Protein AF-A0A517DWL0-F1 (afdb_monomer_lite)

Sequence (67 aa):
MEITALSREIETYITAEPRFFADVLRKFKTNPYRNILLAWAIIREKNILQRNEEGHYLINGIDAVKD

Secondary structure (DSSP, 8-state):
--HHHHHHHHHHHHHHS-B-HHHHHHHTTTS-HHHHHHHHHHHHHHS-EEE-TT--EEETTSSS---

Organism: NCBI:txid2377

Radius of gyration: 11.84 Å; chains: 1; bounding box: 33×18×30 Å

Foldseek 3Di:
DDLCVLLVVLVVVCAVDFAAVVVVCVVPVVDDPVSSVSSVVVLVVVFVFDADPVGTTDTPDPPPPDD

pLDDT: mean 87.73, std 15.69, range [38.72, 98.25]

Structure (mmCIF, N/CA/C/O backbone):
data_AF-A0A517DWL0-F1
#
_entry.id   AF-A0A517DWL0-F1
#
loop_
_atom_site.group_PDB
_atom_site.id
_atom_site.type_symbol
_atom_site.label_atom_id
_atom_site.label_alt_id
_atom_site.label_comp_id
_atom_site.label_asym_id
_atom_site.label_entity_id
_atom_site.label_seq_id
_atom_site.pdbx_PDB_ins_code
_atom_site.Cartn_x
_atom_site.Cartn_y
_atom_site.Cartn_z
_atom_site.occupancy
_atom_site.B_iso_or_equiv
_atom_site.auth_seq_id
_atom_site.auth_comp_id
_atom_site.auth_asym_id
_atom_site.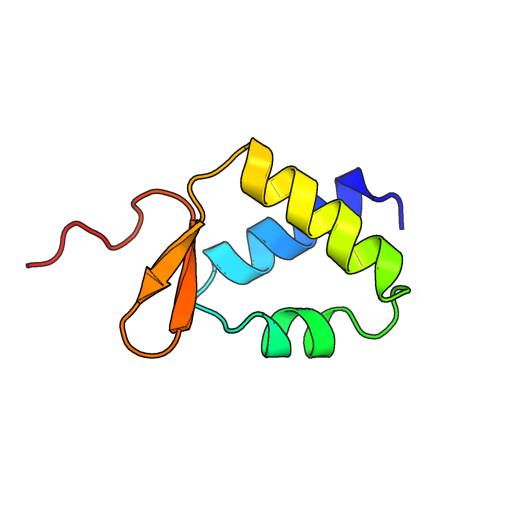auth_atom_id
_atom_site.pdbx_PDB_model_num
ATOM 1 N N . MET A 1 1 ? -10.479 -3.471 12.015 1.00 79.38 1 MET A N 1
ATOM 2 C CA . MET A 1 1 ? -9.108 -3.992 12.176 1.00 79.38 1 MET A CA 1
ATOM 3 C C . MET A 1 1 ? -8.232 -2.875 12.708 1.00 79.38 1 MET A C 1
ATOM 5 O O . MET A 1 1 ? -8.424 -1.740 12.281 1.00 79.38 1 MET A O 1
ATOM 9 N N . GLU A 1 2 ? -7.315 -3.178 13.625 1.00 93.44 2 GLU A N 1
ATOM 10 C CA . GLU A 1 2 ? -6.304 -2.21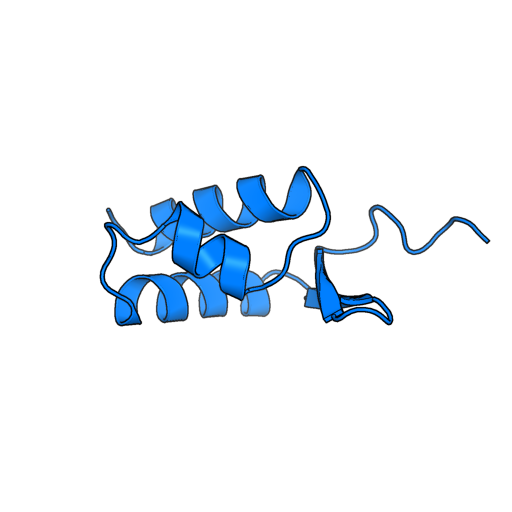9 14.087 1.00 93.44 2 GLU A CA 1
ATOM 11 C C . GLU A 1 2 ? -5.411 -1.754 12.927 1.00 93.44 2 GLU A C 1
ATOM 13 O O . GLU A 1 2 ? -5.078 -2.547 12.043 1.00 93.44 2 GLU A O 1
ATOM 18 N N . ILE A 1 3 ? -4.991 -0.483 12.930 1.00 95.88 3 ILE A N 1
ATOM 19 C CA . ILE A 1 3 ? -4.217 0.119 11.825 1.00 95.88 3 ILE A CA 1
ATOM 20 C C . ILE A 1 3 ? -2.907 -0.638 11.577 1.00 95.88 3 ILE A C 1
ATOM 22 O O . ILE A 1 3 ? -2.528 -0.880 10.432 1.00 95.88 3 ILE A O 1
ATOM 26 N N . THR A 1 4 ? -2.231 -1.070 12.643 1.00 95.25 4 THR A N 1
ATOM 27 C CA . THR A 1 4 ? -0.983 -1.834 12.537 1.00 95.25 4 THR A CA 1
ATOM 28 C C . THR A 1 4 ? -1.198 -3.193 11.870 1.00 95.25 4 THR A C 1
ATOM 30 O O . THR A 1 4 ? -0.384 -3.588 11.035 1.00 95.25 4 THR A O 1
ATOM 33 N N . ALA A 1 5 ? -2.293 -3.890 12.191 1.00 96.50 5 ALA A N 1
ATOM 34 C CA . ALA A 1 5 ? -2.636 -5.164 11.560 1.00 96.50 5 ALA A CA 1
ATOM 35 C C . ALA A 1 5 ? -2.981 -4.966 10.078 1.00 96.50 5 ALA A C 1
ATOM 37 O O . ALA A 1 5 ? -2.432 -5.664 9.229 1.00 96.50 5 ALA A O 1
ATOM 38 N N . LEU A 1 6 ? -3.765 -3.929 9.763 1.00 97.31 6 LEU A N 1
ATOM 39 C CA . LEU A 1 6 ? -4.085 -3.567 8.382 1.00 97.31 6 LEU A CA 1
ATOM 40 C C . LEU A 1 6 ? -2.822 -3.233 7.572 1.00 97.31 6 LEU A C 1
ATOM 42 O O . LEU A 1 6 ? -2.724 -3.628 6.415 1.00 97.31 6 LEU A O 1
ATOM 46 N N . SER A 1 7 ? -1.826 -2.571 8.175 1.00 96.69 7 SER A N 1
ATOM 47 C CA . SER A 1 7 ? -0.556 -2.285 7.488 1.00 96.69 7 SER A CA 1
ATOM 48 C C . SER A 1 7 ? 0.191 -3.559 7.091 1.00 96.69 7 SER A C 1
ATOM 50 O O . SER A 1 7 ? 0.673 -3.640 5.969 1.00 96.69 7 SER A O 1
ATOM 52 N N . ARG A 1 8 ? 0.214 -4.581 7.960 1.00 95.50 8 ARG A N 1
ATOM 53 C CA . ARG A 1 8 ? 0.883 -5.864 7.683 1.00 95.50 8 ARG A CA 1
ATOM 54 C C . ARG A 1 8 ? 0.174 -6.645 6.583 1.00 95.50 8 ARG A C 1
ATOM 56 O O . ARG A 1 8 ? 0.828 -7.266 5.749 1.00 95.50 8 ARG A O 1
ATOM 63 N N . GLU A 1 9 ? -1.157 -6.613 6.569 1.00 96.75 9 GLU A N 1
ATOM 64 C CA . GLU A 1 9 ? -1.933 -7.268 5.513 1.00 96.75 9 GLU A CA 1
ATOM 65 C C . GLU A 1 9 ? -1.744 -6.584 4.158 1.00 96.75 9 GLU A C 1
ATOM 67 O O . GLU A 1 9 ? -1.562 -7.264 3.148 1.00 96.75 9 GLU A O 1
ATOM 72 N N . ILE A 1 10 ? -1.753 -5.248 4.129 1.00 95.69 10 ILE A N 1
ATOM 73 C CA . ILE A 1 10 ? -1.493 -4.490 2.904 1.00 95.69 10 ILE A CA 1
ATOM 74 C C . ILE A 1 10 ? -0.064 -4.739 2.413 1.00 95.69 10 ILE A C 1
ATOM 76 O O . ILE A 1 10 ? 0.118 -4.988 1.227 1.00 95.69 10 ILE A O 1
ATOM 80 N N . GLU A 1 11 ? 0.924 -4.703 3.309 1.00 94.12 11 GLU A N 1
ATOM 81 C CA . GLU A 1 11 ? 2.327 -5.004 3.004 1.00 94.12 11 GLU A CA 1
ATOM 82 C C . GLU A 1 11 ? 2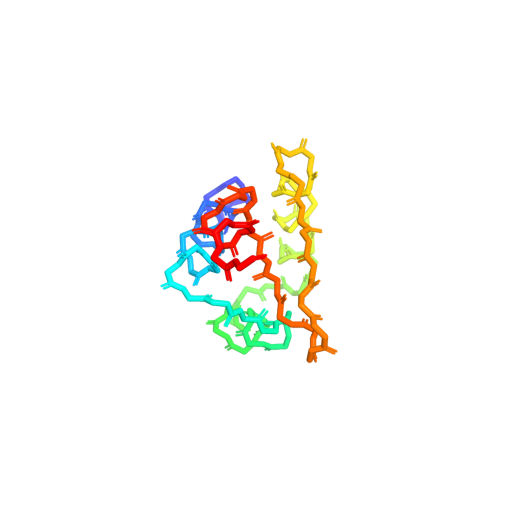.462 -6.398 2.380 1.00 94.12 11 GLU A C 1
ATOM 84 O O . GLU A 1 11 ? 2.939 -6.517 1.257 1.00 94.12 11 GLU A O 1
ATOM 89 N N . THR A 1 12 ? 1.907 -7.430 3.024 1.00 94.31 12 THR A N 1
ATOM 90 C CA . THR A 1 12 ? 1.886 -8.805 2.486 1.00 94.31 12 THR A CA 1
ATOM 91 C C . THR A 1 12 ? 1.252 -8.860 1.094 1.00 94.31 12 THR A C 1
ATOM 93 O O . THR A 1 12 ? 1.761 -9.529 0.196 1.00 94.31 12 THR A O 1
ATOM 96 N N . TYR A 1 13 ? 0.143 -8.142 0.895 1.00 94.50 13 TYR A N 1
ATOM 97 C CA . TYR A 1 13 ? -0.581 -8.123 -0.373 1.00 94.50 13 TYR A CA 1
ATOM 98 C C . TYR A 1 13 ? 0.220 -7.492 -1.519 1.00 94.50 13 TYR A C 1
ATOM 100 O O . TYR A 1 13 ? 0.147 -7.991 -2.640 1.00 94.50 13 TYR A O 1
ATOM 108 N N . ILE A 1 14 ? 0.967 -6.417 -1.254 1.00 92.25 14 ILE A N 1
ATOM 109 C CA . ILE A 1 14 ? 1.771 -5.731 -2.279 1.00 92.25 14 ILE A CA 1
ATOM 110 C C . ILE A 1 14 ? 3.186 -6.308 -2.430 1.00 92.25 14 ILE A C 1
ATOM 112 O O . ILE A 1 14 ? 3.839 -6.034 -3.427 1.00 92.25 14 ILE A O 1
ATOM 116 N N . THR A 1 15 ? 3.665 -7.113 -1.477 1.00 90.62 15 THR A N 1
ATOM 117 C CA . THR A 1 15 ? 4.904 -7.897 -1.628 1.00 90.62 15 THR A CA 1
ATOM 118 C C . THR A 1 15 ? 4.693 -9.150 -2.478 1.00 90.62 15 THR A C 1
ATOM 120 O O . THR A 1 15 ? 5.629 -9.603 -3.126 1.00 90.62 15 THR A O 1
ATOM 123 N N . ALA A 1 16 ? 3.483 -9.720 -2.493 1.00 91.06 16 ALA A N 1
ATOM 124 C CA . ALA A 1 16 ? 3.194 -10.929 -3.266 1.00 91.06 16 ALA A CA 1
ATOM 125 C C . ALA A 1 16 ? 3.317 -10.714 -4.786 1.00 91.06 16 ALA A C 1
ATOM 127 O O . ALA A 1 16 ? 3.751 -11.614 -5.498 1.00 91.06 16 ALA A O 1
ATOM 128 N N . GLU A 1 17 ? 2.935 -9.534 -5.273 1.00 89.31 17 GLU A N 1
ATOM 129 C CA . GLU A 1 17 ? 3.148 -9.089 -6.651 1.00 89.31 17 GLU A CA 1
ATOM 130 C C . GLU A 1 17 ? 3.052 -7.554 -6.726 1.00 89.31 17 GLU A C 1
ATOM 132 O O . GLU A 1 17 ? 2.380 -6.958 -5.878 1.00 89.31 17 GLU A O 1
ATOM 137 N N . PRO A 1 18 ? 3.655 -6.897 -7.735 1.00 89.69 18 PRO A N 1
ATOM 138 C CA . PRO A 1 18 ? 3.504 -5.458 -7.935 1.00 89.69 18 PRO A CA 1
ATOM 139 C C . PRO A 1 18 ? 2.031 -5.062 -8.130 1.00 89.69 18 PRO A C 1
ATOM 141 O O . PRO A 1 18 ? 1.306 -5.655 -8.930 1.00 89.69 18 PRO A O 1
ATOM 144 N N . ARG A 1 19 ? 1.563 -4.039 -7.404 1.00 92.81 19 ARG A N 1
ATOM 145 C CA . ARG A 1 19 ? 0.149 -3.604 -7.410 1.00 92.81 19 ARG A CA 1
ATOM 146 C C . ARG A 1 19 ? -0.007 -2.103 -7.552 1.00 92.81 19 ARG A C 1
ATOM 148 O O . ARG A 1 19 ? 0.796 -1.335 -7.021 1.00 92.81 19 ARG A O 1
ATOM 155 N N . PHE A 1 20 ? -1.122 -1.663 -8.129 1.00 94.94 20 PHE A N 1
ATOM 156 C CA . PHE A 1 20 ? -1.548 -0.275 -7.983 1.00 94.94 20 PHE A CA 1
ATOM 157 C C . PHE A 1 20 ? -2.113 -0.021 -6.588 1.00 94.94 20 PHE A C 1
ATOM 159 O O . PHE A 1 20 ? -2.723 -0.892 -5.965 1.00 94.94 20 PHE A O 1
ATOM 166 N N . PHE A 1 21 ? -2.050 1.232 -6.130 1.00 95.75 21 PHE A N 1
ATOM 167 C CA . PHE A 1 21 ? -2.790 1.616 -4.923 1.00 95.75 21 PHE A CA 1
ATOM 168 C C . PHE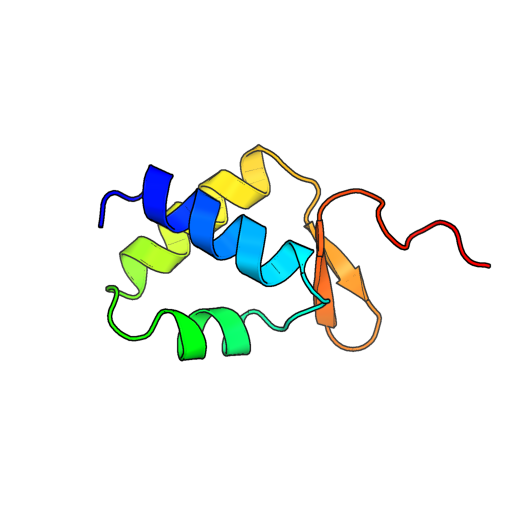 A 1 21 ? -4.305 1.426 -5.100 1.00 95.75 21 PHE A C 1
ATOM 170 O O . PHE A 1 21 ? -5.000 1.074 -4.152 1.00 95.75 21 PHE A O 1
ATOM 177 N N . ALA A 1 22 ? -4.826 1.572 -6.323 1.00 96.75 22 ALA A N 1
ATOM 178 C CA . ALA A 1 22 ? -6.227 1.282 -6.621 1.00 96.75 22 ALA A CA 1
ATOM 179 C C . ALA A 1 22 ? -6.609 -0.180 -6.311 1.00 96.75 22 ALA A C 1
ATOM 181 O O . ALA A 1 22 ? -7.721 -0.436 -5.843 1.00 96.75 22 ALA A O 1
ATOM 182 N N . ASP A 1 23 ? -5.691 -1.131 -6.502 1.00 97.38 23 ASP A N 1
ATOM 183 C CA . ASP A 1 23 ? -5.928 -2.538 -6.166 1.00 97.38 23 ASP A CA 1
ATOM 184 C C . ASP A 1 23 ? -5.958 -2.755 -4.655 1.00 97.38 23 ASP A C 1
ATOM 186 O O . ASP A 1 23 ? -6.776 -3.534 -4.166 1.00 97.38 23 ASP A O 1
ATOM 190 N N . VAL A 1 24 ? -5.135 -2.016 -3.905 1.00 96.50 24 VAL A N 1
ATOM 191 C CA . VAL A 1 24 ? -5.176 -1.986 -2.434 1.00 96.50 24 VAL A CA 1
ATOM 192 C C . VAL A 1 24 ? -6.537 -1.472 -1.965 1.00 96.50 24 VAL A C 1
ATOM 194 O O . VAL A 1 24 ? -7.212 -2.133 -1.176 1.00 96.50 24 VAL A O 1
ATOM 197 N N . LEU A 1 25 ? -7.005 -0.345 -2.507 1.00 97.81 25 LEU A N 1
ATOM 198 C CA . LEU A 1 25 ? -8.322 0.203 -2.166 1.00 97.81 25 LEU A CA 1
ATOM 199 C C . LEU A 1 25 ? -9.454 -0.782 -2.473 1.00 97.81 25 LEU A C 1
ATOM 201 O O . LEU A 1 25 ? -10.370 -0.941 -1.667 1.00 9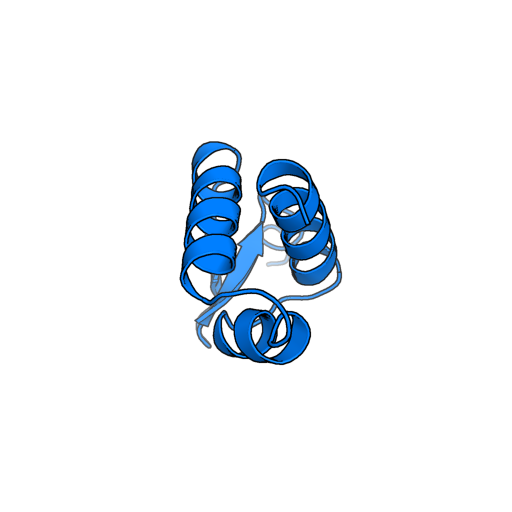7.81 25 LEU A O 1
ATOM 205 N N . ARG A 1 26 ? -9.382 -1.483 -3.609 1.00 98.06 26 ARG A N 1
ATOM 206 C CA . ARG A 1 26 ? -10.390 -2.476 -4.007 1.00 98.06 26 ARG A CA 1
ATOM 207 C C . ARG A 1 26 ? -10.369 -3.705 -3.096 1.00 98.06 26 ARG A C 1
ATOM 209 O O . ARG A 1 26 ? -11.435 -4.164 -2.682 1.00 98.06 26 ARG A O 1
ATOM 216 N N . LYS A 1 27 ? -9.180 -4.225 -2.774 1.00 97.69 27 LYS A N 1
ATOM 217 C CA . LYS A 1 27 ? -8.983 -5.403 -1.916 1.00 97.69 27 LYS A CA 1
ATOM 218 C C . LYS A 1 27 ? -9.460 -5.147 -0.489 1.00 97.69 27 LYS A C 1
ATOM 220 O O . LYS A 1 27 ? -10.156 -5.986 0.078 1.00 97.69 27 LYS A O 1
ATOM 225 N N . PHE A 1 28 ? -9.132 -3.981 0.062 1.00 97.38 28 PHE A N 1
ATOM 226 C CA . PHE A 1 28 ? -9.412 -3.618 1.452 1.00 97.38 28 PHE A CA 1
ATOM 227 C C . PHE A 1 28 ? -10.648 -2.720 1.612 1.00 97.38 28 PHE A C 1
ATOM 229 O O . PHE A 1 28 ? -10.808 -2.100 2.660 1.00 97.38 28 PHE A O 1
ATOM 236 N N . LYS A 1 29 ? -11.552 -2.684 0.618 1.00 97.06 29 LYS A N 1
ATOM 237 C CA . LYS A 1 29 ? -12.721 -1.778 0.540 1.00 97.06 29 LYS A CA 1
ATOM 238 C C . LYS A 1 29 ? -13.693 -1.822 1.725 1.00 97.06 29 LYS A C 1
ATOM 240 O O . LYS A 1 29 ? -14.501 -0.916 1.884 1.00 97.06 29 LYS A O 1
ATOM 245 N N . THR A 1 30 ? -13.664 -2.889 2.521 1.00 97.50 30 THR A N 1
ATOM 246 C CA . THR A 1 30 ? -14.474 -3.024 3.742 1.00 97.50 30 THR A CA 1
ATOM 247 C C . THR A 1 30 ? -13.920 -2.200 4.905 1.00 97.50 30 THR A C 1
ATOM 249 O O . THR A 1 30 ? -14.635 -1.950 5.873 1.00 97.50 30 THR A O 1
ATOM 252 N N . ASN A 1 31 ? -12.662 -1.758 4.823 1.00 97.69 31 ASN A N 1
ATOM 253 C CA . ASN A 1 31 ? -12.056 -0.854 5.790 1.00 97.69 31 ASN A CA 1
ATOM 254 C C . ASN A 1 31 ? -12.349 0.607 5.413 1.00 97.69 31 ASN A C 1
ATOM 256 O O . ASN A 1 31 ? -12.338 0.953 4.230 1.00 97.69 31 ASN A O 1
ATOM 260 N N . PRO A 1 32 ? -12.534 1.501 6.402 1.00 97.75 32 PRO A N 1
ATOM 261 C CA . PRO A 1 32 ? -12.624 2.930 6.139 1.00 97.75 32 PRO A CA 1
ATOM 262 C C . PRO A 1 32 ? -11.398 3.434 5.372 1.00 97.75 32 PRO A C 1
ATOM 264 O O . PRO A 1 32 ? -10.263 3.128 5.741 1.00 97.75 32 PRO A O 1
ATOM 267 N N . TYR A 1 33 ? -11.614 4.274 4.359 1.00 97.00 33 TYR A N 1
ATOM 268 C CA . TYR A 1 33 ? -10.541 4.827 3.525 1.00 97.00 33 TYR A CA 1
ATOM 269 C C . TYR A 1 33 ? -9.418 5.478 4.349 1.00 97.00 33 TYR A C 1
ATOM 271 O O . TYR A 1 33 ? -8.235 5.243 4.107 1.00 97.00 33 TYR A O 1
ATOM 279 N N . ARG A 1 34 ? -9.788 6.224 5.400 1.00 97.94 34 ARG A N 1
ATOM 280 C CA . ARG A 1 34 ? -8.834 6.832 6.339 1.00 97.94 34 ARG A CA 1
ATOM 281 C C . ARG A 1 34 ? -7.921 5.796 7.000 1.00 97.94 34 ARG A C 1
ATOM 283 O O . ARG A 1 34 ? -6.734 6.056 7.163 1.00 97.94 34 ARG A O 1
ATOM 290 N N . ASN A 1 35 ? -8.449 4.626 7.354 1.00 98.25 35 ASN A N 1
ATOM 291 C CA . ASN A 1 35 ? -7.665 3.569 7.988 1.00 98.25 35 ASN A CA 1
ATOM 292 C C . ASN A 1 35 ? -6.669 2.956 7.003 1.00 98.25 35 ASN A C 1
ATOM 294 O O . ASN A 1 35 ? -5.535 2.685 7.384 1.00 98.25 35 ASN A O 1
ATOM 298 N N . ILE A 1 36 ? -7.067 2.805 5.735 1.00 98.12 36 ILE A N 1
ATOM 299 C CA . ILE A 1 36 ? -6.174 2.339 4.668 1.00 98.12 36 ILE A CA 1
ATOM 300 C C . ILE A 1 36 ? -5.027 3.336 4.470 1.00 98.12 36 ILE A C 1
ATOM 302 O O . ILE A 1 36 ? -3.876 2.923 4.397 1.00 98.12 36 ILE A O 1
ATOM 306 N N . LEU A 1 37 ? -5.309 4.644 4.456 1.00 97.81 37 LEU A N 1
ATOM 307 C CA . LEU A 1 37 ? -4.271 5.676 4.336 1.00 97.81 37 LEU A CA 1
ATOM 308 C C . LEU A 1 37 ? -3.294 5.690 5.518 1.00 97.81 37 LEU A C 1
ATOM 310 O O . LEU A 1 37 ? -2.090 5.808 5.307 1.00 97.81 37 LEU A O 1
ATOM 314 N N . LEU A 1 38 ? -3.789 5.556 6.751 1.00 98.00 38 LEU A N 1
ATOM 315 C CA . LEU A 1 38 ? -2.927 5.491 7.936 1.00 98.00 38 LEU A CA 1
ATOM 316 C C . LEU A 1 38 ? -2.061 4.228 7.931 1.00 98.00 38 LEU A C 1
ATOM 318 O O . LEU A 1 38 ? -0.867 4.297 8.203 1.00 98.00 38 LEU A O 1
ATOM 322 N N . ALA A 1 39 ? -2.640 3.085 7.562 1.00 97.38 39 ALA A N 1
ATOM 323 C CA . ALA A 1 39 ? -1.893 1.846 7.394 1.00 97.38 39 ALA A CA 1
ATOM 324 C C . ALA A 1 39 ? -0.831 1.976 6.287 1.00 97.38 39 ALA A C 1
ATOM 326 O O . ALA A 1 39 ? 0.300 1.536 6.468 1.00 97.38 39 ALA A O 1
ATOM 327 N N . TRP A 1 40 ? -1.162 2.644 5.179 1.00 95.94 40 TRP A N 1
ATOM 328 C CA . TRP A 1 40 ? -0.232 2.933 4.087 1.00 95.94 40 TRP A CA 1
ATOM 329 C C . TRP A 1 40 ? 0.929 3.838 4.517 1.00 95.94 40 TRP A C 1
ATOM 331 O O . TRP A 1 40 ? 2.066 3.620 4.101 1.00 95.94 40 TRP A O 1
ATOM 341 N N . ALA A 1 41 ? 0.669 4.834 5.371 1.00 95.00 41 ALA A N 1
ATOM 342 C CA . ALA A 1 41 ? 1.708 5.700 5.929 1.00 95.00 41 ALA A CA 1
ATOM 343 C C . ALA A 1 41 ? 2.736 4.895 6.740 1.00 95.00 41 ALA A C 1
ATOM 345 O O . ALA A 1 41 ? 3.932 5.049 6.511 1.00 95.00 41 ALA A O 1
ATOM 346 N N . ILE A 1 42 ? 2.279 3.952 7.574 1.00 95.19 42 ILE A N 1
ATOM 347 C CA . ILE A 1 42 ? 3.165 3.051 8.334 1.00 95.19 42 ILE A CA 1
ATOM 348 C C . ILE A 1 42 ? 4.077 2.242 7.401 1.00 95.19 42 ILE A C 1
ATOM 350 O O . ILE A 1 42 ? 5.254 2.052 7.698 1.00 95.19 42 ILE A O 1
ATOM 354 N N . ILE A 1 43 ? 3.557 1.763 6.266 1.00 92.94 43 ILE A N 1
ATOM 355 C CA . ILE A 1 43 ? 4.362 1.011 5.288 1.00 92.94 43 ILE A CA 1
ATOM 356 C C . ILE A 1 43 ? 5.438 1.913 4.678 1.00 92.94 43 ILE A C 1
ATOM 358 O O . ILE A 1 43 ? 6.584 1.489 4.558 1.00 92.94 43 ILE A O 1
ATOM 362 N N . ARG A 1 44 ? 5.093 3.161 4.332 1.00 90.50 44 ARG A N 1
ATOM 363 C CA . ARG A 1 44 ? 6.034 4.148 3.769 1.00 90.50 44 ARG A CA 1
ATOM 364 C C . ARG A 1 44 ? 7.112 4.599 4.747 1.00 90.50 44 ARG A C 1
ATOM 366 O O . ARG A 1 44 ? 8.198 4.952 4.311 1.00 90.50 44 ARG A O 1
ATOM 373 N N . GLU A 1 45 ? 6.813 4.627 6.040 1.00 90.50 45 GLU A N 1
ATOM 374 C CA . GLU A 1 45 ? 7.804 4.941 7.074 1.00 90.50 45 GLU A CA 1
ATOM 375 C C . GLU A 1 45 ? 8.826 3.811 7.241 1.00 90.50 45 GLU A C 1
ATOM 377 O O . GLU A 1 45 ? 9.987 4.066 7.549 1.00 90.50 45 GLU A O 1
ATOM 382 N N . LYS A 1 46 ? 8.403 2.562 7.021 1.00 86.50 46 LYS A N 1
ATOM 383 C CA . LYS A 1 46 ? 9.247 1.369 7.175 1.00 86.50 46 LYS A CA 1
ATOM 384 C C . LYS A 1 46 ? 10.015 0.990 5.915 1.00 86.50 46 LYS A C 1
ATOM 386 O O . LYS A 1 46 ? 11.094 0.413 6.013 1.00 86.50 46 LYS A O 1
ATOM 391 N N . ASN A 1 47 ? 9.450 1.275 4.745 1.00 84.62 47 ASN A N 1
ATOM 392 C CA . ASN A 1 47 ? 9.944 0.788 3.466 1.00 84.62 47 ASN A CA 1
ATOM 393 C C . ASN A 1 47 ? 10.125 1.916 2.455 1.00 84.62 47 ASN A C 1
ATOM 395 O O . ASN A 1 47 ? 9.314 2.842 2.383 1.00 84.62 47 ASN A O 1
ATOM 399 N N . ILE A 1 48 ? 11.117 1.772 1.573 1.00 83.38 48 ILE A N 1
ATOM 400 C CA . ILE A 1 48 ? 11.180 2.581 0.359 1.00 83.38 48 ILE A CA 1
ATOM 401 C C . ILE A 1 48 ? 10.167 1.990 -0.623 1.00 83.38 48 ILE A C 1
ATOM 403 O O . ILE A 1 48 ? 10.404 0.958 -1.249 1.00 83.38 48 ILE A O 1
ATOM 407 N N . LEU A 1 49 ? 9.009 2.644 -0.729 1.00 83.94 49 LEU A N 1
ATOM 408 C CA . LEU A 1 49 ? 8.012 2.331 -1.749 1.00 83.94 49 LEU A CA 1
ATOM 409 C C . LEU A 1 49 ? 8.431 2.956 -3.080 1.00 83.94 49 LEU A C 1
ATOM 411 O O . LEU A 1 49 ? 8.236 4.155 -3.295 1.00 83.94 49 LEU A O 1
ATOM 415 N N . GLN A 1 50 ? 8.989 2.141 -3.968 1.00 87.25 50 GLN A N 1
ATOM 416 C CA . GLN A 1 50 ? 9.247 2.534 -5.351 1.00 87.25 50 GLN A CA 1
ATOM 417 C C . GLN A 1 50 ? 8.015 2.280 -6.217 1.00 87.25 50 GLN A C 1
ATOM 419 O O . GLN A 1 50 ? 7.057 1.627 -5.791 1.00 87.25 50 GLN A O 1
ATOM 424 N N . ARG A 1 51 ? 8.036 2.821 -7.434 1.00 88.62 51 ARG A N 1
ATOM 425 C CA . ARG A 1 51 ? 7.063 2.495 -8.471 1.00 88.62 51 ARG A CA 1
ATOM 426 C C . ARG A 1 51 ? 7.785 2.135 -9.759 1.00 88.62 51 ARG A C 1
ATOM 428 O O . ARG A 1 51 ? 8.804 2.754 -10.053 1.00 88.62 51 ARG A O 1
ATOM 435 N N . ASN A 1 52 ? 7.253 1.167 -10.496 1.00 87.62 52 ASN A N 1
ATOM 436 C CA . ASN A 1 52 ? 7.699 0.894 -11.860 1.00 87.62 52 ASN A CA 1
ATOM 437 C C . ASN A 1 52 ? 7.106 1.917 -12.857 1.00 87.62 52 ASN A C 1
ATOM 439 O O . ASN A 1 52 ? 6.358 2.814 -12.450 1.00 87.62 52 ASN A O 1
ATOM 443 N N . GLU A 1 53 ? 7.439 1.788 -14.144 1.00 89.50 53 GLU A N 1
ATOM 444 C CA . GLU A 1 53 ? 7.002 2.713 -15.205 1.00 89.50 53 GLU A CA 1
ATOM 445 C C . GLU A 1 53 ? 5.476 2.777 -15.347 1.00 89.50 53 GLU A C 1
ATOM 447 O O . GLU A 1 53 ? 4.913 3.842 -15.602 1.00 89.50 53 GLU A O 1
ATOM 452 N N . GLU A 1 54 ? 4.787 1.663 -15.101 1.00 90.44 54 GLU A N 1
ATOM 453 C CA . GLU A 1 54 ? 3.330 1.603 -15.145 1.00 90.44 54 GLU A CA 1
ATOM 454 C C . GLU A 1 54 ? 2.676 2.197 -13.890 1.00 90.44 54 GLU A C 1
ATOM 456 O O . GLU A 1 54 ? 1.512 2.588 -13.943 1.00 90.44 54 GLU A O 1
ATOM 461 N N . GLY A 1 55 ? 3.402 2.307 -12.770 1.00 89.06 55 GLY A N 1
ATOM 462 C CA . GLY A 1 55 ? 2.926 2.867 -11.501 1.00 89.06 55 GLY A CA 1
ATOM 463 C C . GLY A 1 55 ? 2.587 1.841 -10.409 1.00 89.06 55 GLY A C 1
ATOM 464 O O . GLY A 1 55 ? 1.976 2.215 -9.400 1.00 89.06 55 GLY A O 1
ATOM 465 N N . HIS A 1 56 ? 2.975 0.575 -10.573 1.00 90.19 56 HIS A N 1
ATOM 466 C CA . HIS A 1 56 ? 2.859 -0.459 -9.543 1.00 90.19 56 HIS A CA 1
ATOM 467 C C . HIS A 1 56 ? 3.869 -0.234 -8.422 1.00 90.19 56 HIS A C 1
ATOM 469 O O . HIS A 1 56 ? 5.030 0.066 -8.680 1.00 90.19 56 HIS A O 1
ATOM 475 N N . TYR A 1 57 ? 3.439 -0.411 -7.176 1.00 89.75 57 TYR A N 1
ATOM 476 C CA . TYR A 1 57 ? 4.302 -0.284 -6.009 1.00 89.75 57 TYR A CA 1
ATOM 477 C C . TYR A 1 57 ? 5.203 -1.500 -5.823 1.00 89.75 57 TYR A C 1
ATOM 479 O O . TYR A 1 57 ? 4.741 -2.636 -5.921 1.00 89.75 57 TYR A O 1
ATOM 487 N N . LEU A 1 58 ? 6.459 -1.223 -5.469 1.00 86.00 58 LEU A N 1
ATOM 488 C CA . LEU A 1 58 ? 7.492 -2.193 -5.118 1.00 86.00 58 LEU A CA 1
ATOM 489 C C . LEU A 1 58 ? 7.998 -1.881 -3.702 1.00 86.00 58 LEU A C 1
ATOM 491 O O . LEU A 1 58 ? 8.356 -0.735 -3.411 1.00 86.00 58 LEU A O 1
ATOM 495 N N . ILE A 1 59 ? 8.028 -2.882 -2.820 1.00 82.31 59 ILE A N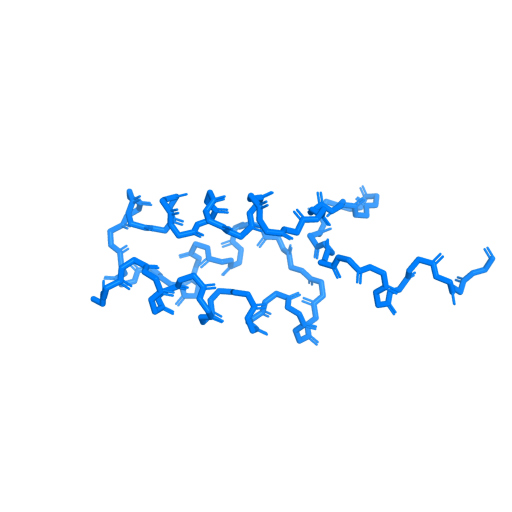 1
ATOM 496 C CA . ILE A 1 59 ? 8.631 -2.773 -1.484 1.00 82.31 59 ILE A CA 1
ATOM 497 C C . ILE A 1 59 ? 10.081 -3.259 -1.568 1.00 82.31 59 ILE A C 1
ATOM 499 O O . ILE A 1 59 ? 10.296 -4.420 -1.896 1.00 82.31 59 ILE A O 1
ATOM 503 N N . ASN A 1 60 ? 11.049 -2.383 -1.266 1.00 67.44 60 ASN A N 1
ATOM 504 C CA . ASN A 1 60 ? 12.465 -2.694 -0.998 1.00 67.44 60 ASN A CA 1
ATOM 505 C C . ASN A 1 60 ? 13.042 -3.932 -1.734 1.00 67.44 60 ASN A C 1
ATOM 507 O O . ASN A 1 60 ? 13.175 -5.009 -1.160 1.00 67.44 60 ASN A O 1
ATOM 511 N N . GLY A 1 61 ? 13.478 -3.739 -2.983 1.00 49.09 61 GLY A N 1
ATOM 512 C CA . GLY A 1 61 ? 14.574 -4.512 -3.587 1.00 49.09 61 GLY A CA 1
ATOM 513 C C . GLY A 1 61 ? 14.284 -5.924 -4.098 1.00 49.09 61 GLY A C 1
ATOM 514 O O . GLY A 1 61 ? 15.224 -6.566 -4.553 1.00 49.09 61 GLY A O 1
ATOM 515 N N . ILE A 1 62 ? 13.041 -6.414 -4.073 1.00 49.41 62 ILE A N 1
ATOM 516 C CA . ILE A 1 62 ? 12.760 -7.772 -4.574 1.00 49.41 62 ILE A CA 1
ATOM 517 C C . ILE A 1 62 ? 12.910 -7.876 -6.107 1.00 49.41 62 ILE A C 1
ATOM 519 O O . ILE A 1 62 ? 13.248 -8.952 -6.579 1.00 49.41 62 ILE A O 1
ATOM 523 N N . ASP A 1 63 ? 12.833 -6.768 -6.862 1.00 46.34 63 ASP A N 1
ATOM 524 C CA . ASP A 1 63 ? 12.976 -6.799 -8.333 1.00 46.34 63 ASP A CA 1
ATOM 525 C C . ASP A 1 63 ? 13.823 -5.665 -8.954 1.00 46.34 63 ASP A C 1
ATOM 527 O O . ASP A 1 63 ? 13.828 -5.493 -10.167 1.00 46.34 63 ASP A O 1
ATOM 531 N N . ALA A 1 64 ? 14.600 -4.898 -8.177 1.00 43.59 64 ALA A N 1
ATOM 532 C CA . ALA A 1 64 ? 15.506 -3.889 -8.763 1.00 43.59 64 ALA A CA 1
ATOM 533 C C . ALA A 1 64 ? 16.861 -4.469 -9.236 1.00 43.59 64 ALA A C 1
ATOM 535 O O . ALA A 1 64 ? 17.765 -3.712 -9.579 1.00 43.59 64 ALA A O 1
ATOM 536 N N . VAL A 1 65 ? 17.023 -5.800 -9.236 1.00 42.56 65 VAL A N 1
ATOM 537 C CA . VAL A 1 65 ? 18.213 -6.499 -9.757 1.00 42.56 65 VAL A CA 1
ATOM 538 C C . VAL A 1 65 ? 17.783 -7.628 -10.694 1.00 42.56 65 VAL A C 1
ATOM 540 O O . VAL A 1 65 ? 18.006 -8.802 -10.413 1.00 42.56 65 VAL A O 1
ATOM 543 N N . LYS A 1 66 ? 17.147 -7.265 -11.807 1.00 43.53 66 LYS A N 1
ATOM 544 C CA . LYS A 1 66 ? 17.233 -7.991 -13.082 1.00 43.53 66 LYS A CA 1
ATOM 545 C C . LYS A 1 66 ? 17.110 -6.977 -14.215 1.00 43.53 66 LYS A C 1
ATOM 547 O O . LYS A 1 66 ? 16.022 -6.767 -14.735 1.00 43.53 66 LYS A O 1
ATOM 552 N N . ASP A 1 67 ? 18.202 -6.254 -14.443 1.00 38.72 67 ASP A N 1
ATOM 553 C CA . ASP A 1 67 ? 18.902 -6.126 -15.735 1.00 38.72 67 ASP A CA 1
ATOM 554 C C . ASP A 1 67 ? 19.966 -5.020 -15.658 1.00 38.72 67 ASP A C 1
ATOM 556 O O . ASP A 1 67 ? 19.642 -3.884 -15.240 1.00 38.72 67 ASP A O 1
#